Protein AF-A0A2K3L7B0-F1 (afdb_monomer)

pLDDT: mean 93.4, std 9.64, range [41.69, 98.56]

Solvent-accessible surface area (backbone atoms only — not comparable to full-atom values): 8987 Å² total; per-residue (Å²): 52,34,32,59,48,88,44,101,81,28,28,40,54,44,80,27,78,52,66,47,31,68,55,35,13,46,47,74,82,8,9,18,22,17,18,33,86,67,22,57,95,54,46,28,47,62,43,24,32,38,34,27,47,71,49,77,94,28,29,20,96,77,25,20,66,29,34,28,31,22,66,32,80,56,95,72,28,49,31,41,16,11,40,48,24,47,39,40,22,19,62,43,72,69,33,17,54,51,55,57,73,60,50,60,45,57,55,51,71,47,80,39,62,32,82,52,87,97,57,67,71,41,79,41,77,38,90,85,42,38,88,91,87,40,84,47,70,43,80,40,60,67,63,41,73,74,68,76,87,78,87,87,88,80,88,80,65,84,78,74,77,68,83,127

Foldseek 3Di:
DEFEDEDPVLAAALPAPLNNGPCLRQPPNRWAWAFAPCCVNVLNAQWKKFKEFDPVVFADPRAFIYGYSHHDDDDPHGIHTRLVNQLSRGNDNVSSVVSVVVRDTHMDMDTWWDDDPPDDWDWAWRPPADPPPGTDTRIPDDTTRHTDPDDDDDDDDPVVPPDD

Organism: Trifolium pratense (NCBI:txid57577)

Mean predicted aligned error: 4.75 Å

Structure (mmCIF, N/CA/C/O backbone):
data_AF-A0A2K3L7B0-F1
#
_entry.id   AF-A0A2K3L7B0-F1
#
loop_
_atom_site.group_PDB
_atom_site.id
_atom_site.type_symbol
_atom_site.label_atom_id
_atom_site.label_alt_id
_atom_site.label_comp_id
_atom_site.label_asym_id
_atom_site.label_entity_id
_atom_site.label_seq_id
_atom_site.pdbx_PDB_ins_code
_atom_site.Cartn_x
_atom_site.Cartn_y
_atom_site.Cartn_z
_atom_site.occupancy
_atom_site.B_iso_or_equiv
_atom_site.auth_seq_id
_atom_site.auth_comp_id
_atom_site.auth_asym_id
_atom_site.auth_atom_id
_atom_site.pdbx_PDB_model_num
ATOM 1 N N . ARG A 1 1 ? -10.892 -9.140 6.541 1.00 95.38 1 ARG A N 1
ATOM 2 C CA . ARG A 1 1 ? -10.424 -8.621 7.860 1.00 95.38 1 ARG A CA 1
ATOM 3 C C . ARG A 1 1 ? -9.033 -8.011 7.715 1.00 95.38 1 ARG A C 1
ATOM 5 O O . ARG A 1 1 ? -8.406 -8.247 6.687 1.00 95.38 1 ARG A O 1
ATOM 12 N N . ALA A 1 2 ? -8.554 -7.244 8.693 1.00 96.94 2 ALA A N 1
ATOM 13 C CA . ALA A 1 2 ? -7.175 -6.756 8.729 1.00 96.94 2 ALA A CA 1
ATOM 14 C C . ALA A 1 2 ? -6.447 -7.219 9.989 1.00 96.94 2 ALA A C 1
ATOM 16 O O . ALA A 1 2 ? -7.051 -7.324 11.054 1.00 96.94 2 ALA A O 1
ATOM 17 N N . THR A 1 3 ? -5.146 -7.444 9.858 1.00 97.69 3 THR A N 1
ATOM 18 C CA . THR A 1 3 ? -4.207 -7.617 10.971 1.00 97.69 3 THR A CA 1
ATOM 19 C C . THR A 1 3 ? -2.922 -6.849 10.675 1.00 97.69 3 THR A C 1
ATOM 21 O O . THR A 1 3 ? -2.848 -6.142 9.665 1.00 97.69 3 THR A O 1
ATOM 24 N N . TYR A 1 4 ? -1.916 -6.982 11.532 1.00 97.00 4 TYR A N 1
ATOM 25 C CA . TYR A 1 4 ? -0.634 -6.314 11.374 1.00 97.00 4 TYR A CA 1
ATOM 26 C C . TYR A 1 4 ? 0.553 -7.250 11.587 1.00 97.00 4 TYR A C 1
ATOM 28 O O . TYR A 1 4 ? 0.435 -8.311 12.198 1.00 97.00 4 TYR A O 1
ATOM 36 N N . TYR A 1 5 ? 1.715 -6.820 11.104 1.00 95.19 5 TYR A N 1
ATOM 37 C CA . TYR A 1 5 ? 3.007 -7.418 11.424 1.00 95.19 5 TYR A CA 1
ATOM 38 C C . TYR A 1 5 ? 3.952 -6.365 11.998 1.00 95.19 5 TYR A C 1
ATOM 40 O O . TYR A 1 5 ? 3.863 -5.179 11.677 1.00 95.19 5 TYR A O 1
ATOM 48 N N . GLY A 1 6 ? 4.866 -6.811 12.858 1.00 91.62 6 GLY A N 1
ATOM 49 C CA . GLY A 1 6 ? 5.870 -5.949 13.468 1.00 91.62 6 GLY A CA 1
ATOM 50 C C . GLY A 1 6 ? 7.134 -5.825 12.620 1.00 91.62 6 GLY A C 1
ATOM 51 O O . GLY A 1 6 ? 7.630 -6.811 12.076 1.00 91.62 6 GLY A O 1
ATOM 52 N N . SER A 1 7 ? 7.700 -4.621 12.584 1.00 92.19 7 SER A N 1
ATOM 53 C CA . SER A 1 7 ? 9.084 -4.351 12.187 1.00 92.19 7 SER A CA 1
ATOM 54 C C . SER A 1 7 ? 9.735 -3.431 13.238 1.00 92.19 7 SER A C 1
ATOM 56 O O . SER A 1 7 ? 9.008 -2.723 13.942 1.00 92.19 7 SER A O 1
ATOM 58 N N . PRO A 1 8 ? 11.077 -3.400 13.363 1.00 90.62 8 PRO A N 1
ATOM 59 C CA . PRO A 1 8 ? 11.758 -2.558 14.356 1.00 90.62 8 PRO A CA 1
ATOM 60 C C . PRO A 1 8 ? 11.443 -1.054 14.269 1.00 90.62 8 PRO A C 1
ATOM 62 O O . PRO A 1 8 ? 11.544 -0.355 15.270 1.00 90.62 8 PRO A O 1
ATOM 65 N N . ASP A 1 9 ? 11.065 -0.556 13.090 1.00 93.62 9 ASP A N 1
ATOM 66 C CA . ASP A 1 9 ? 10.732 0.850 12.820 1.00 93.62 9 ASP A CA 1
ATOM 67 C C . ASP A 1 9 ? 9.258 1.069 12.437 1.00 93.62 9 ASP A C 1
ATOM 69 O O . ASP A 1 9 ? 8.887 2.144 11.969 1.00 93.62 9 ASP A O 1
ATOM 73 N N . CYS A 1 10 ? 8.412 0.051 12.623 1.00 96.31 10 CYS A N 1
ATOM 74 C CA . CYS A 1 10 ? 6.982 0.040 12.295 1.00 96.31 10 CYS A CA 1
ATOM 75 C C . CYS A 1 10 ? 6.620 0.207 10.802 1.00 96.31 10 CYS A C 1
ATOM 77 O O . CYS A 1 10 ? 5.427 0.252 10.478 1.00 96.31 10 CYS A O 1
ATOM 79 N N . TYR A 1 11 ? 7.603 0.300 9.904 1.00 97.69 11 TYR A N 1
ATOM 80 C CA . TYR A 1 11 ? 7.417 0.360 8.453 1.00 97.69 11 TYR A CA 1
ATOM 81 C C . TYR A 1 11 ? 7.205 -1.020 7.820 1.00 97.69 11 TYR A C 1
ATOM 83 O O . TYR A 1 11 ? 6.994 -2.028 8.494 1.00 97.69 11 TYR A O 1
ATOM 91 N N . GLY A 1 12 ? 7.212 -1.060 6.488 1.00 96.12 12 GLY A N 1
ATOM 92 C CA . GLY A 1 12 ? 7.104 -2.295 5.739 1.00 96.12 12 GLY A CA 1
ATOM 93 C C . GLY A 1 12 ? 8.340 -3.204 5.819 1.00 96.12 12 GLY A C 1
ATOM 94 O O . GLY A 1 12 ? 9.267 -3.023 6.612 1.00 96.12 12 GLY A O 1
ATOM 95 N N . THR A 1 13 ? 8.366 -4.200 4.940 1.00 94.31 13 THR A N 1
ATOM 96 C CA . THR A 1 13 ? 9.522 -5.082 4.723 1.00 94.31 13 THR A CA 1
ATOM 97 C C . THR A 1 13 ? 10.077 -4.848 3.320 1.00 94.31 13 THR A C 1
ATOM 99 O O . THR A 1 13 ? 9.288 -4.675 2.390 1.00 94.31 13 THR A O 1
ATOM 102 N N . PRO A 1 14 ? 11.409 -4.873 3.127 1.00 94.75 14 PRO A N 1
ATOM 103 C CA . PRO A 1 14 ? 11.988 -4.764 1.794 1.00 94.75 14 PRO A CA 1
ATOM 104 C C . PRO A 1 14 ? 11.818 -6.040 0.954 1.00 94.75 14 PRO A C 1
ATOM 106 O O . PRO A 1 14 ? 12.100 -6.037 -0.239 1.00 94.75 14 PRO A O 1
ATOM 109 N N . ARG A 1 15 ? 11.366 -7.144 1.560 1.00 93.88 15 ARG A N 1
ATOM 110 C CA . ARG A 1 15 ? 11.281 -8.473 0.931 1.00 93.88 15 ARG A CA 1
ATOM 111 C C . ARG A 1 15 ? 9.859 -8.878 0.538 1.00 93.88 15 ARG A C 1
ATOM 113 O O . ARG A 1 15 ? 9.562 -10.066 0.494 1.00 93.88 15 ARG A O 1
ATOM 120 N N . GLY A 1 16 ? 8.982 -7.906 0.302 1.00 95.81 16 GLY A N 1
ATOM 121 C CA . GLY A 1 16 ? 7.622 -8.195 -0.144 1.00 95.81 16 GLY A CA 1
ATOM 122 C C . GLY A 1 16 ? 7.589 -8.803 -1.550 1.00 95.81 16 GLY A C 1
ATOM 123 O O . GLY A 1 16 ? 8.447 -8.514 -2.387 1.00 95.81 16 GLY A O 1
ATOM 124 N N . ALA A 1 17 ? 6.564 -9.603 -1.835 1.00 96.88 17 ALA A N 1
ATOM 125 C CA . ALA A 1 17 ? 6.345 -10.305 -3.099 1.00 96.88 17 ALA A CA 1
ATOM 126 C C . ALA A 1 17 ? 6.264 -9.381 -4.329 1.00 96.88 17 ALA A C 1
ATOM 128 O O . ALA A 1 17 ? 6.395 -9.854 -5.454 1.00 96.88 17 ALA A O 1
ATOM 129 N N . CYS A 1 18 ? 6.067 -8.072 -4.138 1.00 96.50 18 CYS A N 1
ATOM 130 C CA . CYS A 1 18 ? 6.090 -7.085 -5.219 1.00 96.50 18 CYS A CA 1
ATOM 131 C C . CYS A 1 18 ? 7.503 -6.694 -5.687 1.00 96.50 18 CYS A C 1
ATOM 133 O O . CYS A 1 18 ? 7.628 -5.964 -6.665 1.00 96.50 18 CYS A O 1
ATOM 135 N N . GLY A 1 19 ? 8.568 -7.134 -5.004 1.00 95.19 19 GLY A N 1
ATOM 136 C CA . GLY A 1 19 ? 9.950 -6.889 -5.442 1.00 95.19 19 GLY A CA 1
ATOM 137 C C . GLY A 1 19 ? 10.396 -5.425 -5.355 1.00 95.19 19 GLY A C 1
ATOM 138 O O . GLY A 1 19 ? 11.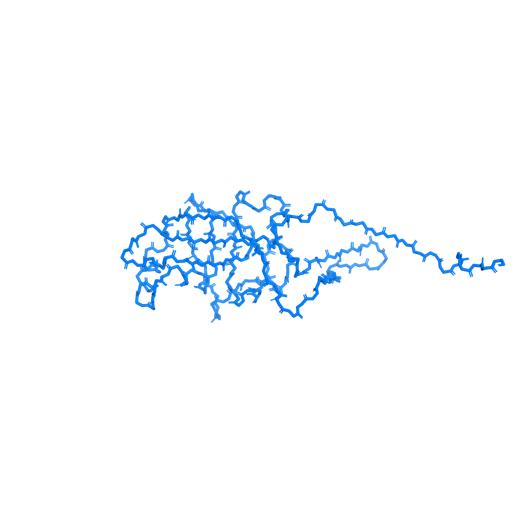342 -5.019 -6.021 1.00 95.19 19 GLY A O 1
ATOM 139 N N . PHE A 1 20 ? 9.719 -4.612 -4.541 1.00 95.62 20 PHE A N 1
ATOM 140 C CA . PHE A 1 20 ? 9.988 -3.177 -4.410 1.00 95.62 20 PHE A CA 1
ATOM 141 C C . PHE A 1 20 ? 11.228 -2.834 -3.567 1.00 95.62 20 PHE A C 1
ATOM 143 O O . PHE A 1 20 ? 11.605 -1.664 -3.503 1.00 95.62 20 PHE A O 1
ATOM 150 N N . GLY A 1 21 ? 11.860 -3.801 -2.897 1.00 94.44 21 GLY A N 1
ATOM 151 C CA . GLY A 1 21 ? 13.030 -3.536 -2.055 1.00 94.44 21 GLY A CA 1
ATOM 152 C C . GLY A 1 21 ? 12.743 -2.497 -0.964 1.00 94.44 21 GLY A C 1
ATOM 153 O O . GLY A 1 21 ? 11.625 -2.388 -0.456 1.00 94.44 21 GLY A O 1
ATOM 154 N N . GLU A 1 22 ? 13.740 -1.671 -0.637 1.00 94.69 22 GLU A N 1
ATOM 155 C CA . GLU A 1 22 ? 13.609 -0.605 0.374 1.00 94.69 22 GLU A CA 1
ATOM 156 C C . GLU A 1 22 ? 12.531 0.443 0.049 1.00 94.69 22 GLU A C 1
ATOM 158 O O . GLU A 1 22 ? 11.940 1.038 0.955 1.00 94.69 22 GLU A O 1
ATOM 163 N N . TYR A 1 23 ? 12.197 0.635 -1.231 1.00 95.62 23 TYR A N 1
ATOM 164 C CA . TYR A 1 23 ? 11.060 1.477 -1.598 1.00 95.62 23 TYR A CA 1
ATOM 165 C C . TYR A 1 23 ? 9.744 0.894 -1.064 1.00 95.62 23 TYR A C 1
ATOM 167 O O . TYR A 1 23 ? 8.940 1.618 -0.480 1.00 95.62 23 TYR A O 1
ATOM 175 N N . GLY A 1 24 ? 9.549 -0.424 -1.165 1.00 96.38 24 GLY A N 1
ATOM 176 C CA . GLY A 1 24 ? 8.351 -1.104 -0.661 1.00 96.38 24 GLY A CA 1
ATOM 177 C C . GLY A 1 24 ? 8.187 -1.011 0.857 1.00 96.38 24 GLY A C 1
ATOM 178 O O . GLY A 1 24 ? 7.067 -1.025 1.361 1.00 96.38 24 GLY A O 1
ATOM 179 N N . ARG A 1 25 ? 9.289 -0.850 1.597 1.00 96.62 25 ARG A N 1
ATOM 180 C CA . ARG A 1 25 ? 9.256 -0.616 3.045 1.00 96.62 25 ARG A CA 1
ATOM 181 C C . ARG A 1 25 ? 8.684 0.757 3.396 1.00 96.62 25 ARG A C 1
ATOM 183 O O . ARG A 1 25 ? 7.959 0.874 4.382 1.00 96.62 25 ARG A O 1
ATOM 190 N N . THR A 1 26 ? 9.042 1.784 2.629 1.00 96.81 26 THR A N 1
ATOM 191 C CA . THR A 1 26 ? 8.888 3.196 3.024 1.00 96.81 26 THR A CA 1
ATOM 192 C C . THR A 1 26 ? 7.841 3.961 2.220 1.00 96.81 26 THR A C 1
ATOM 194 O O . THR A 1 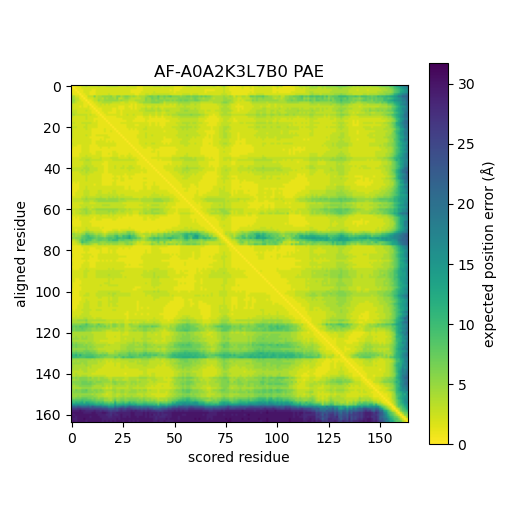26 ? 7.411 5.033 2.655 1.00 96.81 26 THR A O 1
ATOM 197 N N . VAL A 1 27 ? 7.381 3.419 1.088 1.00 97.00 27 VAL A N 1
ATOM 198 C CA . VAL A 1 27 ? 6.334 4.030 0.263 1.00 97.00 27 VAL A CA 1
ATOM 199 C C . VAL A 1 27 ? 5.105 4.377 1.105 1.00 97.00 27 VAL A C 1
ATOM 201 O O . VAL A 1 27 ? 4.713 3.632 2.005 1.00 97.00 27 VAL A O 1
ATOM 204 N N . ASN A 1 28 ? 4.507 5.538 0.820 1.00 96.88 28 ASN A N 1
ATOM 205 C CA . ASN A 1 28 ? 3.363 6.061 1.568 1.00 96.88 28 ASN A CA 1
ATOM 206 C C . ASN A 1 28 ? 3.648 6.159 3.079 1.00 96.88 28 ASN A C 1
ATOM 208 O O . ASN A 1 28 ? 2.827 5.773 3.913 1.00 96.88 28 ASN A O 1
ATOM 212 N N . ASP A 1 29 ? 4.850 6.641 3.423 1.00 96.06 29 ASP A N 1
ATOM 213 C CA . ASP A 1 29 ? 5.291 6.811 4.811 1.00 96.06 29 ASP A CA 1
ATOM 214 C C . ASP A 1 29 ? 5.148 5.492 5.598 1.00 96.06 29 ASP A C 1
ATOM 216 O O . ASP A 1 29 ? 4.562 5.430 6.678 1.00 96.06 29 ASP A O 1
ATOM 220 N N . GLY A 1 30 ? 5.566 4.391 4.962 1.00 97.19 30 GLY A N 1
ATOM 221 C CA . GLY A 1 30 ? 5.499 3.025 5.481 1.00 97.19 30 GLY A CA 1
ATOM 222 C C . GLY A 1 30 ? 4.093 2.507 5.786 1.00 97.19 30 GLY A C 1
ATOM 223 O O . GLY A 1 30 ? 3.962 1.487 6.460 1.00 97.19 30 GLY A O 1
ATOM 224 N N . SER A 1 31 ? 3.038 3.184 5.324 1.00 97.94 31 SER A N 1
ATOM 225 C CA . SER A 1 31 ? 1.652 2.713 5.421 1.00 97.94 31 SER A CA 1
ATOM 226 C C . SER A 1 31 ? 1.375 1.787 4.239 1.00 97.94 31 SER A C 1
ATOM 228 O O . SER A 1 31 ? 0.916 2.210 3.174 1.00 97.94 31 SER A O 1
ATOM 230 N N . VAL A 1 32 ? 1.723 0.518 4.432 1.00 98.50 32 VAL A N 1
ATOM 231 C CA . VAL A 1 32 ? 1.735 -0.520 3.396 1.00 98.50 32 VAL A CA 1
ATOM 232 C C . VAL A 1 32 ? 1.047 -1.785 3.888 1.00 98.50 32 VAL A C 1
ATOM 234 O O . VAL A 1 32 ? 0.824 -1.952 5.091 1.00 98.50 32 VAL A O 1
ATOM 237 N N . ALA A 1 33 ? 0.690 -2.671 2.964 1.00 98.25 33 ALA A N 1
ATOM 238 C CA . ALA A 1 33 ? 0.076 -3.944 3.299 1.00 98.25 33 ALA A CA 1
ATOM 239 C C . ALA A 1 33 ? 0.469 -5.062 2.330 1.00 98.25 33 ALA A C 1
ATOM 241 O O . ALA A 1 33 ? 0.610 -4.851 1.121 1.00 98.25 33 ALA A O 1
ATOM 242 N N . GLY A 1 34 ? 0.558 -6.268 2.884 1.00 97.94 34 GLY A N 1
ATOM 243 C CA . GLY A 1 34 ? 0.356 -7.495 2.135 1.00 97.94 34 GLY A CA 1
ATOM 244 C C . GLY A 1 34 ? -1.133 -7.769 1.962 1.00 97.94 34 GLY A C 1
ATOM 245 O O . GLY A 1 34 ? -1.922 -7.524 2.879 1.00 97.94 34 GLY A O 1
ATOM 246 N N . VAL A 1 35 ? -1.529 -8.265 0.795 1.00 97.50 35 VAL A N 1
ATOM 247 C CA . VAL A 1 35 ? -2.929 -8.608 0.507 1.00 97.50 35 VAL A CA 1
ATOM 248 C C . VAL A 1 35 ? -3.043 -10.008 -0.083 1.00 97.50 35 VAL A C 1
ATOM 250 O O . VAL A 1 35 ? -2.117 -10.490 -0.729 1.00 97.50 35 VAL A O 1
ATOM 253 N N . SER A 1 36 ? -4.192 -10.652 0.121 1.00 94.75 36 SER A N 1
ATOM 254 C CA . SER A 1 36 ? -4.468 -11.983 -0.435 1.00 94.75 36 SER A CA 1
ATOM 255 C C . SER A 1 36 ? -5.016 -11.852 -1.867 1.00 94.75 36 SER A C 1
ATOM 257 O O . SER A 1 36 ? -4.279 -11.561 -2.807 1.00 94.75 36 SER A O 1
ATOM 259 N N . LYS A 1 37 ? -6.335 -11.962 -2.060 1.00 94.31 37 LYS A N 1
ATOM 260 C CA . LYS A 1 37 ? -6.995 -11.941 -3.383 1.00 94.31 37 LYS A CA 1
ATOM 261 C C . LYS A 1 37 ? -6.709 -10.690 -4.222 1.00 94.31 37 LYS A C 1
ATOM 263 O O . LYS A 1 37 ? -6.763 -10.748 -5.447 1.00 94.31 37 LYS A O 1
ATOM 268 N N . LEU A 1 38 ? -6.416 -9.559 -3.577 1.00 96.06 38 LEU A N 1
ATOM 269 C CA . LEU A 1 38 ? -6.131 -8.292 -4.256 1.00 96.06 38 LEU A CA 1
ATOM 270 C C . LEU A 1 38 ? -4.718 -8.229 -4.853 1.00 96.06 38 LEU A C 1
ATOM 272 O O . LEU A 1 38 ? -4.466 -7.341 -5.661 1.00 96.06 38 LEU A O 1
ATOM 276 N N . TRP A 1 39 ? -3.826 -9.164 -4.504 1.00 96.25 39 TRP A N 1
ATOM 277 C CA . TRP A 1 39 ? -2.468 -9.220 -5.050 1.00 96.25 39 TRP A CA 1
ATOM 278 C C . TRP A 1 39 ? -2.475 -9.600 -6.534 1.00 96.25 39 TRP A C 1
ATOM 280 O O . TRP A 1 39 ? -1.643 -9.113 -7.296 1.00 96.25 39 TRP A O 1
ATOM 290 N N . LYS A 1 40 ? -3.453 -10.421 -6.954 1.00 95.69 40 LYS A N 1
ATOM 291 C CA . LYS A 1 40 ? -3.711 -10.795 -8.357 1.00 95.69 40 LYS A CA 1
ATOM 292 C C . LYS A 1 40 ? -2.452 -11.251 -9.108 1.00 95.69 40 LYS A C 1
ATOM 294 O O . LYS A 1 40 ? -2.149 -10.752 -10.188 1.00 95.69 40 LYS A O 1
ATOM 299 N N . ASN A 1 41 ? -1.697 -12.183 -8.528 1.00 94.38 41 ASN A N 1
ATOM 300 C CA . ASN A 1 41 ? -0.448 -12.672 -9.124 1.00 94.38 41 ASN A CA 1
ATOM 301 C C . ASN A 1 41 ? 0.553 -11.551 -9.460 1.00 94.38 41 ASN A C 1
ATOM 303 O O . ASN A 1 41 ? 1.252 -11.615 -10.466 1.00 94.38 41 ASN A O 1
ATOM 307 N N . GLY A 1 42 ? 0.589 -10.506 -8.632 1.00 95.44 42 GLY A N 1
ATOM 308 C CA . GLY A 1 42 ? 1.482 -9.361 -8.778 1.00 95.44 42 GLY A CA 1
ATOM 309 C C . GLY A 1 42 ? 0.869 -8.168 -9.507 1.00 95.44 42 GLY A C 1
ATOM 310 O O . GLY A 1 42 ? 1.348 -7.054 -9.319 1.00 95.44 42 GLY A O 1
ATOM 311 N N . SER A 1 43 ? -0.225 -8.331 -10.263 1.00 95.81 43 SER A N 1
ATOM 312 C CA . SER A 1 43 ? -0.832 -7.201 -10.989 1.00 95.81 43 SER A CA 1
ATOM 313 C C . SER A 1 43 ? -1.439 -6.143 -10.057 1.00 95.81 43 SER A C 1
ATOM 315 O O . SER A 1 43 ? -1.680 -5.018 -10.480 1.00 95.81 43 SER A O 1
ATOM 317 N N . GLY A 1 44 ? -1.715 -6.502 -8.797 1.00 96.94 44 GLY A N 1
ATOM 318 C CA . GLY A 1 44 ? -2.180 -5.578 -7.763 1.00 96.94 44 GLY A CA 1
ATOM 319 C C . GLY A 1 44 ? -1.061 -4.850 -7.014 1.00 96.94 44 GLY A C 1
ATOM 320 O O . GLY A 1 44 ? -1.357 -4.027 -6.147 1.00 96.94 44 GLY A O 1
ATOM 321 N N . CYS A 1 45 ? 0.210 -5.144 -7.302 1.00 97.38 45 CYS A N 1
ATOM 322 C CA . CYS A 1 45 ? 1.340 -4.458 -6.684 1.00 97.38 45 CYS A CA 1
ATOM 323 C C . CYS A 1 45 ? 1.314 -2.958 -6.991 1.00 97.38 45 CYS A C 1
ATOM 325 O O . CYS A 1 45 ? 1.082 -2.539 -8.121 1.00 97.38 45 CYS A O 1
ATOM 327 N N . GLY A 1 46 ? 1.542 -2.141 -5.964 1.00 97.50 46 GLY A N 1
ATOM 328 C CA . GLY A 1 46 ? 1.472 -0.685 -6.056 1.00 97.50 46 GLY A CA 1
ATOM 329 C C . GLY A 1 46 ? 0.057 -0.106 -5.985 1.00 97.50 46 GLY A C 1
ATOM 330 O O . GLY A 1 46 ? -0.073 1.108 -5.903 1.00 97.50 46 GLY A O 1
ATOM 331 N N . ALA A 1 47 ? -1.006 -0.920 -5.962 1.00 98.12 47 ALA A N 1
ATOM 332 C CA . ALA A 1 47 ? -2.368 -0.407 -5.820 1.00 98.12 47 ALA A CA 1
ATOM 333 C C . ALA A 1 47 ? -2.607 0.215 -4.432 1.00 98.12 47 ALA A C 1
ATOM 335 O O . ALA A 1 47 ? -2.124 -0.296 -3.419 1.00 98.12 47 ALA A O 1
ATOM 336 N N . CYS A 1 48 ? -3.414 1.278 -4.379 1.00 98.50 48 CYS A N 1
ATOM 337 C CA . CYS A 1 48 ? -3.789 1.943 -3.133 1.00 98.50 48 CYS A CA 1
ATOM 338 C C . CYS A 1 48 ? -5.219 1.611 -2.706 1.00 98.50 48 CYS A C 1
ATOM 340 O O . CYS A 1 48 ? -6.158 1.627 -3.509 1.00 98.50 48 CYS A O 1
ATOM 342 N N . TYR A 1 49 ? -5.393 1.366 -1.409 1.00 98.44 49 TYR A N 1
ATOM 343 C CA . TYR A 1 49 ? -6.694 1.119 -0.794 1.00 98.44 49 TYR A CA 1
ATOM 344 C C . TYR A 1 49 ? -6.884 2.009 0.427 1.00 98.44 49 TYR A C 1
ATOM 346 O O . TYR A 1 49 ? -5.983 2.130 1.253 1.00 98.44 49 TYR A O 1
ATOM 354 N N . GLN A 1 50 ? -8.073 2.594 0.554 1.00 98.38 50 GLN A N 1
ATOM 355 C CA . GLN A 1 50 ? -8.539 3.175 1.809 1.00 98.38 50 GLN A CA 1
ATOM 356 C C . GLN A 1 50 ? -9.210 2.064 2.613 1.00 98.38 50 GLN A C 1
ATOM 358 O O . GLN A 1 50 ? -10.140 1.428 2.115 1.00 98.38 50 GLN A O 1
ATOM 363 N N . VAL A 1 51 ? -8.725 1.823 3.827 1.00 98.44 51 VAL A N 1
ATOM 364 C CA . VAL A 1 51 ? -9.139 0.742 4.725 1.00 98.44 51 VAL A CA 1
ATOM 365 C C . VAL A 1 51 ? -9.654 1.349 6.023 1.00 98.44 51 VAL A C 1
ATOM 367 O O . VAL A 1 51 ? -8.970 2.157 6.643 1.00 98.44 51 VAL A O 1
ATOM 370 N N . ARG A 1 52 ? -10.844 0.943 6.464 1.00 98.31 52 ARG A N 1
ATOM 371 C CA . ARG A 1 52 ? -11.477 1.429 7.694 1.00 98.31 52 ARG A CA 1
ATOM 372 C C . ARG A 1 52 ? -11.925 0.258 8.554 1.00 98.31 52 ARG A C 1
ATOM 374 O O . ARG A 1 52 ? -12.507 -0.693 8.036 1.00 98.31 52 ARG A O 1
ATOM 381 N N . CYS A 1 53 ? -11.664 0.309 9.858 1.00 97.94 53 CYS A N 1
ATOM 382 C CA . CYS A 1 53 ? -12.168 -0.710 10.775 1.00 97.94 53 CYS A CA 1
ATOM 383 C C . CYS A 1 53 ? -13.653 -0.499 11.114 1.00 97.94 53 CYS A C 1
ATOM 385 O O . CYS A 1 53 ? -14.212 0.576 10.904 1.00 97.94 53 CYS A O 1
ATOM 387 N N . LYS A 1 54 ? -14.304 -1.540 11.643 1.00 97.75 54 LYS A N 1
ATOM 388 C CA . LYS A 1 54 ? -15.752 -1.559 11.928 1.00 97.75 54 LYS A CA 1
ATOM 389 C C . LYS A 1 54 ? -16.114 -1.489 13.411 1.00 97.75 54 LYS A C 1
ATOM 391 O O . LYS A 1 54 ? -17.215 -1.868 13.790 1.00 97.75 54 LYS A O 1
ATOM 396 N N . ILE A 1 55 ? -15.195 -1.025 14.251 1.00 97.44 55 ILE A N 1
ATOM 397 C CA . ILE A 1 55 ? -15.377 -0.882 15.698 1.00 97.44 55 ILE A CA 1
ATOM 398 C C . ILE A 1 55 ? -15.574 0.609 16.006 1.00 97.44 55 ILE A C 1
ATOM 400 O O . ILE A 1 55 ? -14.578 1.319 16.185 1.00 97.44 55 ILE A O 1
ATOM 404 N N . PRO A 1 56 ? -16.823 1.124 16.023 1.00 95.62 56 PRO A N 1
ATOM 405 C CA . PRO A 1 56 ? -17.081 2.553 15.930 1.00 95.62 56 PRO A CA 1
ATOM 406 C C . PRO A 1 56 ? -16.310 3.351 16.959 1.00 95.62 56 PRO A C 1
ATOM 408 O O . PRO A 1 56 ? -15.739 4.353 16.573 1.00 95.62 56 PRO A O 1
ATOM 411 N N . GLN A 1 57 ? -16.209 2.873 18.206 1.00 97.44 57 GLN A N 1
ATOM 412 C CA . GLN A 1 57 ? -15.537 3.543 19.322 1.00 97.44 57 GLN A CA 1
ATOM 413 C C . GLN A 1 57 ? -14.027 3.773 19.143 1.00 97.44 57 GLN A C 1
ATOM 415 O O . GLN A 1 57 ? -13.477 4.635 19.824 1.00 97.44 57 GLN A O 1
ATOM 420 N N . TYR A 1 58 ? -13.364 3.045 18.241 1.00 98.31 58 TYR A N 1
ATOM 421 C CA . TYR A 1 58 ? -11.920 3.170 18.014 1.00 98.31 58 TYR A CA 1
ATOM 422 C C . TYR A 1 58 ? -11.577 3.642 16.608 1.00 98.31 58 TYR A C 1
ATOM 424 O O . TYR A 1 58 ? -10.553 4.289 16.422 1.00 98.31 58 TYR A 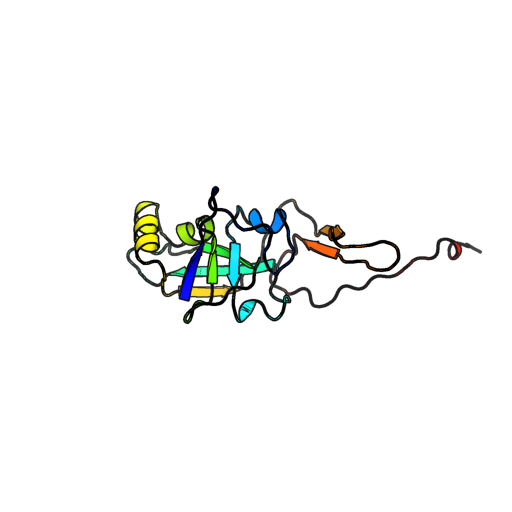O 1
ATOM 432 N N . CYS A 1 59 ? -12.418 3.349 15.621 1.00 98.00 59 CYS A N 1
ATOM 433 C CA . CYS A 1 59 ? -12.069 3.594 14.231 1.00 98.00 59 CYS A CA 1
ATOM 434 C C . CYS A 1 59 ? -12.017 5.079 13.891 1.00 98.00 59 CYS A C 1
ATOM 436 O O . CYS A 1 59 ? -12.889 5.850 14.296 1.00 98.00 59 CYS A O 1
ATOM 438 N N . ASP A 1 60 ? -10.989 5.450 13.134 1.00 98.06 60 ASP A N 1
ATOM 439 C CA . ASP A 1 60 ? -10.940 6.706 12.403 1.00 98.06 60 ASP A CA 1
ATOM 440 C C . ASP A 1 60 ? -11.984 6.677 11.276 1.00 98.06 60 ASP A C 1
ATOM 442 O O . ASP A 1 60 ? -12.167 5.656 10.604 1.00 98.06 60 ASP A O 1
ATOM 446 N N . GLU A 1 61 ? -12.689 7.788 11.069 1.00 95.56 61 GLU A N 1
ATOM 447 C CA . GLU A 1 61 ? -13.745 7.867 10.056 1.00 95.56 61 GLU A CA 1
ATOM 448 C C . GLU A 1 61 ? -13.203 7.771 8.626 1.00 95.56 61 GLU A C 1
ATOM 450 O O . GLU A 1 61 ? -13.878 7.208 7.760 1.00 95.56 61 GLU A O 1
ATOM 455 N N . ASN A 1 62 ? -11.988 8.273 8.394 1.00 94.44 62 ASN A N 1
ATOM 456 C CA . ASN A 1 62 ? -11.283 8.204 7.118 1.00 94.44 62 ASN A CA 1
ATOM 457 C C . ASN A 1 62 ? -10.482 6.904 6.986 1.00 94.44 62 ASN A C 1
ATOM 459 O O . ASN A 1 62 ? -10.233 6.446 5.868 1.00 94.44 62 ASN A O 1
ATOM 463 N N . GLY A 1 63 ? -10.090 6.299 8.106 1.00 95.19 63 GLY A N 1
ATOM 464 C CA . GLY A 1 63 ? -9.257 5.104 8.123 1.00 95.19 63 GLY A CA 1
ATOM 465 C C . GLY A 1 63 ? -7.859 5.349 7.543 1.00 95.19 63 GLY A C 1
ATOM 466 O O . GLY A 1 63 ? -7.367 6.474 7.475 1.00 95.19 63 GLY A O 1
ATOM 467 N N . ALA A 1 64 ? -7.208 4.277 7.099 1.00 98.00 64 ALA A N 1
ATOM 468 C CA . ALA A 1 64 ? -5.846 4.301 6.586 1.00 98.00 64 ALA A CA 1
ATOM 469 C C . ALA A 1 64 ? -5.811 4.111 5.065 1.00 98.00 64 ALA A C 1
ATOM 471 O O . ALA A 1 64 ? -6.377 3.153 4.540 1.00 98.00 64 ALA A O 1
ATOM 472 N N . THR A 1 65 ? -5.072 4.964 4.356 1.00 98.38 65 THR A N 1
ATOM 473 C CA . THR A 1 65 ? -4.653 4.668 2.979 1.00 98.38 65 THR A CA 1
ATOM 474 C C . THR A 1 65 ? -3.378 3.835 3.019 1.00 98.38 65 THR A C 1
ATOM 476 O O . THR A 1 65 ? -2.392 4.259 3.624 1.00 98.38 65 THR A O 1
ATOM 479 N N . VAL A 1 66 ? -3.385 2.672 2.366 1.00 98.38 66 VAL A N 1
ATOM 480 C CA . VAL A 1 66 ? -2.229 1.770 2.263 1.00 98.38 66 VAL A CA 1
ATOM 481 C C . VAL A 1 66 ? -1.876 1.443 0.820 1.00 98.38 66 VAL A C 1
ATOM 483 O O . VAL A 1 66 ? -2.758 1.377 -0.036 1.00 98.38 66 VAL A O 1
ATOM 486 N N . VAL A 1 67 ? -0.587 1.202 0.577 1.00 98.56 67 VAL A N 1
ATOM 487 C CA . VAL A 1 67 ? -0.059 0.699 -0.701 1.00 98.56 67 VAL A CA 1
ATOM 488 C C . VAL A 1 67 ? 0.158 -0.808 -0.603 1.00 98.56 67 VAL A C 1
ATOM 490 O O . VAL A 1 67 ? 0.702 -1.295 0.388 1.00 98.56 67 VAL A O 1
ATOM 493 N N . VAL A 1 68 ? -0.247 -1.546 -1.633 1.00 98.44 68 VAL A N 1
ATOM 494 C CA . VAL A 1 68 ? 0.028 -2.981 -1.749 1.00 98.44 68 VAL A CA 1
ATOM 495 C C . VAL A 1 68 ? 1.491 -3.195 -2.124 1.00 98.44 68 VAL A C 1
ATOM 497 O O . VAL A 1 68 ? 1.919 -2.823 -3.217 1.00 98.44 68 VAL A O 1
ATOM 500 N N . THR A 1 69 ? 2.254 -3.812 -1.227 1.00 98.38 69 THR A N 1
ATOM 501 C CA . THR A 1 69 ? 3.696 -4.063 -1.417 1.00 98.38 69 THR A CA 1
ATOM 502 C C . THR A 1 69 ? 4.078 -5.528 -1.242 1.00 98.38 69 THR A C 1
ATOM 504 O O . THR A 1 69 ? 5.237 -5.888 -1.445 1.00 98.38 69 THR A O 1
ATOM 507 N N . ASP A 1 70 ? 3.127 -6.375 -0.854 1.00 97.81 70 ASP A N 1
ATOM 508 C CA . ASP A 1 70 ? 3.372 -7.782 -0.565 1.00 97.81 70 ASP A CA 1
ATOM 509 C C . ASP A 1 70 ? 2.134 -8.649 -0.853 1.00 97.81 70 ASP A C 1
ATOM 511 O O . ASP A 1 70 ? 1.013 -8.153 -1.018 1.00 97.81 70 ASP A O 1
ATOM 515 N N . TYR A 1 71 ? 2.348 -9.957 -0.884 1.00 97.12 71 TYR A N 1
ATOM 516 C CA . TYR A 1 71 ? 1.314 -10.970 -0.785 1.00 97.12 71 TYR A CA 1
ATOM 517 C C . TYR A 1 71 ? 1.233 -11.456 0.662 1.00 97.12 71 TYR A C 1
ATOM 519 O O . TYR A 1 71 ? 2.249 -11.714 1.300 1.00 97.12 71 TYR A O 1
ATOM 527 N N . GLY A 1 72 ? 0.022 -11.616 1.183 1.00 93.31 72 GLY A N 1
ATOM 528 C CA . GLY A 1 72 ? -0.170 -12.130 2.532 1.00 93.31 72 GLY A CA 1
ATOM 529 C C . GLY A 1 72 ? -1.516 -12.813 2.688 1.00 93.31 72 GLY A C 1
ATOM 530 O O . GLY A 1 72 ? -2.535 -12.293 2.239 1.00 93.31 72 GLY A O 1
ATOM 531 N N . GLU A 1 73 ? -1.523 -13.966 3.350 1.00 88.44 73 GLU A N 1
ATOM 532 C CA . GLU A 1 73 ? -2.728 -14.748 3.610 1.00 88.44 73 GLU A CA 1
ATOM 533 C C . GLU A 1 73 ? -2.801 -15.146 5.089 1.00 88.44 73 GLU A C 1
ATOM 535 O O . GLU A 1 73 ? -1.797 -15.462 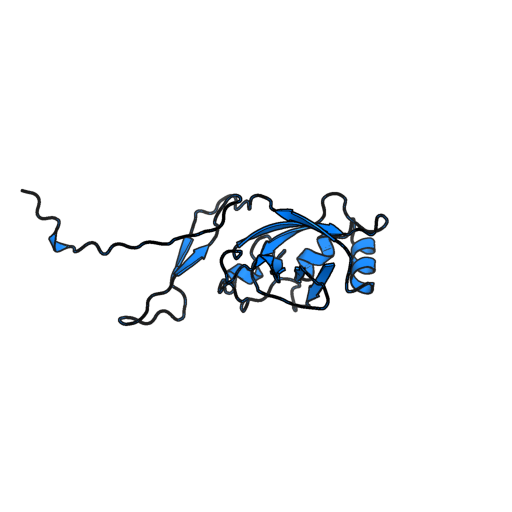5.723 1.00 88.44 73 GLU A O 1
ATOM 540 N N . GLY A 1 74 ? -4.008 -15.107 5.647 1.00 82.81 74 GLY A N 1
ATOM 541 C CA . GLY A 1 74 ? -4.322 -15.534 7.010 1.00 82.81 74 GLY A CA 1
ATOM 542 C C . GLY A 1 74 ? -5.807 -15.887 7.120 1.00 82.81 74 GLY A C 1
ATOM 543 O O . GLY A 1 74 ? -6.533 -15.764 6.133 1.00 82.8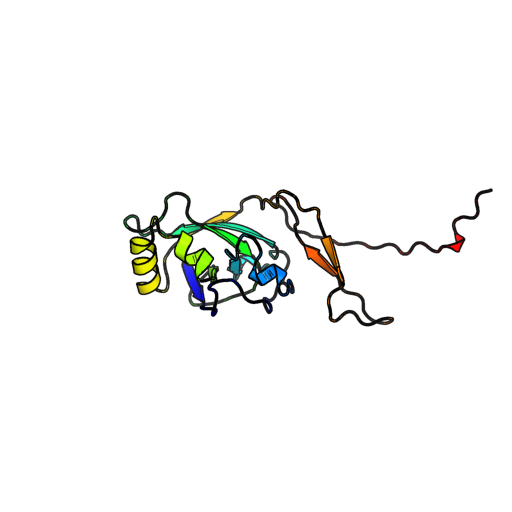1 74 GLY A O 1
ATOM 544 N N . ASP A 1 75 ? -6.291 -16.300 8.299 1.00 82.19 75 ASP A N 1
ATOM 545 C CA . ASP A 1 75 ? -7.707 -16.679 8.481 1.00 82.19 75 ASP A CA 1
ATOM 546 C C . ASP A 1 75 ? -8.660 -15.509 8.178 1.00 82.19 75 ASP A C 1
ATOM 548 O O . ASP A 1 75 ? -8.925 -14.644 9.021 1.00 82.19 75 ASP A O 1
ATOM 552 N N . ARG A 1 76 ? -9.192 -15.506 6.946 1.00 83.31 76 ARG A N 1
ATOM 553 C CA . ARG A 1 76 ? -10.121 -14.496 6.411 1.00 83.31 76 ARG A CA 1
ATOM 554 C C . ARG A 1 76 ? -9.571 -13.067 6.521 1.00 83.31 76 ARG A C 1
ATOM 556 O O . ARG A 1 76 ? -10.325 -12.095 6.659 1.00 83.31 76 ARG A O 1
ATOM 563 N N . THR A 1 77 ? -8.249 -12.935 6.446 1.00 87.81 77 THR A N 1
ATOM 564 C CA . THR A 1 77 ? -7.546 -11.653 6.468 1.00 87.81 77 THR A CA 1
ATOM 565 C C . THR A 1 77 ? -7.239 -11.217 5.045 1.00 87.81 77 THR A C 1
ATOM 567 O O . THR A 1 77 ? -6.514 -11.885 4.317 1.00 87.81 77 THR A O 1
ATOM 570 N N . ASP A 1 78 ? -7.805 -10.078 4.661 1.00 89.50 78 ASP A N 1
ATOM 571 C CA . ASP A 1 78 ? -7.625 -9.485 3.339 1.00 89.50 78 ASP A CA 1
ATOM 572 C C . ASP A 1 78 ? -6.387 -8.579 3.307 1.00 89.50 78 ASP A C 1
ATOM 574 O O . ASP A 1 78 ? -5.761 -8.451 2.258 1.00 89.50 78 ASP A O 1
ATOM 578 N N . PHE A 1 79 ? -6.042 -7.972 4.454 1.00 97.62 79 PHE A N 1
ATOM 579 C CA . PHE A 1 79 ? -4.927 -7.037 4.616 1.00 97.62 79 PHE A CA 1
ATOM 580 C C . PHE A 1 79 ? -4.058 -7.415 5.821 1.00 97.62 79 PHE A C 1
ATOM 582 O O . PHE A 1 79 ? -4.532 -7.462 6.956 1.00 97.62 79 PHE A O 1
ATOM 589 N N . ILE A 1 80 ? -2.769 -7.625 5.578 1.00 97.69 80 ILE A N 1
ATOM 590 C CA . ILE A 1 80 ? -1.726 -7.754 6.597 1.00 97.69 80 ILE A CA 1
ATOM 591 C C . ILE A 1 80 ? -0.903 -6.464 6.538 1.00 97.69 80 ILE A C 1
ATOM 593 O O . ILE A 1 80 ? -0.047 -6.293 5.673 1.00 97.69 80 ILE A O 1
ATOM 597 N N . MET A 1 81 ? -1.243 -5.503 7.392 1.00 98.06 81 MET A N 1
ATOM 598 C CA . MET A 1 81 ? -0.734 -4.131 7.336 1.00 98.06 81 MET A CA 1
ATOM 599 C C . MET A 1 81 ? 0.580 -3.992 8.113 1.00 98.06 81 MET A C 1
ATOM 601 O O . MET A 1 81 ? 0.802 -4.685 9.105 1.00 98.06 81 MET A O 1
ATOM 605 N N . SER A 1 82 ? 1.437 -3.049 7.726 1.00 98.38 82 SER A N 1
ATOM 606 C CA . SER A 1 82 ? 2.518 -2.614 8.617 1.00 98.38 82 SER A CA 1
ATOM 607 C C . SER A 1 82 ? 1.931 -2.055 9.919 1.00 98.38 82 SER A C 1
ATOM 609 O O . SER A 1 82 ? 0.822 -1.508 9.917 1.00 98.38 82 SER A O 1
ATOM 611 N N . SER A 1 83 ? 2.671 -2.119 11.033 1.00 98.12 83 SER A N 1
ATOM 612 C CA . SER A 1 83 ? 2.238 -1.491 12.293 1.00 98.12 83 SER A CA 1
ATOM 613 C C . SER A 1 83 ? 1.843 -0.021 12.104 1.00 98.12 83 SER A C 1
ATOM 615 O O . SER A 1 83 ? 0.854 0.432 12.677 1.00 98.12 83 SER A O 1
ATOM 617 N N . ARG A 1 84 ? 2.563 0.730 11.258 1.00 97.94 84 ARG A N 1
ATOM 618 C CA . ARG A 1 84 ? 2.232 2.129 10.954 1.00 97.94 84 ARG A CA 1
ATOM 619 C C . ARG A 1 84 ? 0.945 2.297 10.146 1.00 97.94 84 ARG A C 1
ATOM 621 O O . ARG A 1 84 ? 0.205 3.245 10.387 1.00 97.94 84 ARG A O 1
ATOM 628 N N . GLY A 1 85 ? 0.662 1.401 9.203 1.00 98.12 85 GLY A N 1
ATOM 629 C CA . GLY A 1 85 ? -0.614 1.397 8.488 1.00 98.12 85 GLY A CA 1
ATOM 630 C C . GLY A 1 85 ? -1.778 1.016 9.406 1.00 98.12 85 GLY A C 1
ATOM 631 O O . GLY A 1 85 ? -2.824 1.658 9.376 1.00 98.12 85 GLY A O 1
ATOM 632 N N . TYR A 1 86 ? -1.583 0.005 10.255 1.00 98.38 86 TYR A N 1
ATOM 633 C CA . TYR A 1 86 ? -2.609 -0.490 11.170 1.00 98.38 86 TYR A CA 1
ATOM 634 C C . TYR A 1 86 ? -2.961 0.527 12.261 1.00 98.38 86 TYR A C 1
ATOM 636 O O . TYR A 1 86 ? -4.135 0.702 12.582 1.00 98.38 86 TYR A O 1
ATOM 644 N N . SER A 1 87 ? -1.977 1.260 12.795 1.00 98.19 87 SER A N 1
ATOM 645 C CA . SER A 1 87 ? -2.236 2.290 13.807 1.00 98.19 87 SER A CA 1
ATOM 646 C C . SER A 1 87 ? -3.148 3.404 13.285 1.00 98.19 87 SER A C 1
ATOM 648 O O . SER A 1 87 ? -3.995 3.882 14.038 1.00 98.19 87 SER A O 1
ATOM 650 N N . LYS A 1 88 ? -3.054 3.750 11.993 1.00 98.31 88 LYS A N 1
ATOM 651 C CA . LYS A 1 88 ? -3.907 4.748 11.319 1.00 98.31 88 LYS A CA 1
ATOM 652 C C . LYS A 1 88 ? -5.370 4.314 11.155 1.00 98.31 88 LYS A C 1
ATOM 654 O O . LYS A 1 88 ? -6.193 5.123 10.745 1.00 98.31 88 LYS A O 1
ATOM 659 N N . LEU A 1 89 ? -5.723 3.066 11.476 1.00 98.56 89 LEU A N 1
ATOM 660 C CA . LEU A 1 89 ? -7.130 2.667 11.591 1.00 98.56 89 LEU A CA 1
ATOM 661 C C . LEU A 1 89 ? -7.799 3.280 12.827 1.00 98.56 89 LEU A C 1
ATOM 663 O O . LEU A 1 89 ? -9.020 3.415 12.843 1.00 98.56 89 LEU A O 1
ATOM 667 N N . GLY A 1 90 ? -7.022 3.609 13.862 1.00 98.44 90 GLY A N 1
ATOM 668 C CA . GLY A 1 90 ? -7.512 4.213 15.095 1.00 98.44 90 GLY A CA 1
ATOM 669 C C . GLY A 1 90 ? -7.640 5.729 14.979 1.00 98.44 90 GLY A C 1
ATOM 670 O O . GLY A 1 90 ? -6.748 6.390 14.458 1.00 98.44 90 GLY A O 1
ATOM 671 N N . ARG A 1 91 ? -8.720 6.289 15.529 1.00 98.31 91 ARG A N 1
ATOM 672 C CA . ARG A 1 91 ? -9.003 7.739 15.548 1.00 98.31 91 ARG A CA 1
ATOM 673 C C . ARG A 1 91 ? -7.979 8.577 16.329 1.00 98.31 91 ARG A C 1
ATOM 675 O O . ARG A 1 91 ? -7.964 9.799 16.230 1.00 98.31 91 ARG A O 1
ATOM 682 N N . ASN A 1 92 ? -7.210 7.938 17.208 1.00 98.19 92 ASN A N 1
ATOM 683 C CA . ASN A 1 92 ? -6.167 8.528 18.045 1.00 98.19 92 ASN A CA 1
ATOM 684 C C . ASN A 1 92 ? -5.276 7.412 18.618 1.00 98.19 92 ASN A C 1
ATOM 686 O O . ASN A 1 92 ? -5.593 6.233 18.473 1.00 98.19 92 ASN A O 1
ATOM 690 N N . ALA A 1 93 ? -4.184 7.782 19.293 1.00 98.00 93 ALA A N 1
ATOM 691 C CA . ALA A 1 93 ? -3.198 6.829 19.804 1.00 98.00 93 ALA A CA 1
ATOM 692 C C . ALA A 1 93 ? -3.783 5.789 20.780 1.00 98.00 93 ALA A C 1
ATOM 694 O O . ALA A 1 93 ? -3.439 4.611 20.679 1.00 98.00 93 ALA A O 1
ATOM 695 N N . ASP A 1 94 ? -4.692 6.194 21.672 1.00 98.44 94 ASP A N 1
ATOM 696 C CA . ASP A 1 94 ? -5.331 5.282 22.630 1.00 98.44 94 ASP A CA 1
ATOM 697 C C . ASP A 1 94 ? -6.226 4.267 21.910 1.00 98.44 94 ASP A C 1
ATOM 699 O O . ASP A 1 94 ? -6.156 3.065 22.160 1.00 98.44 94 ASP A O 1
ATOM 703 N N . ALA A 1 95 ? -7.017 4.731 20.941 1.00 98.38 95 ALA A N 1
ATOM 704 C CA . ALA A 1 95 ? -7.832 3.867 20.102 1.00 98.38 95 ALA A CA 1
ATOM 705 C C . ALA A 1 95 ? -6.977 2.908 19.263 1.00 98.38 95 ALA A C 1
ATOM 707 O O . ALA A 1 95 ? -7.311 1.730 19.155 1.00 98.38 95 ALA A O 1
ATOM 708 N N . SER A 1 96 ? -5.856 3.374 18.704 1.00 98.25 96 SER A N 1
ATOM 709 C CA . SER A 1 96 ? -4.898 2.513 18.005 1.00 98.25 96 SER A CA 1
ATOM 710 C C . SER A 1 96 ? -4.346 1.433 18.939 1.00 98.25 96 SER A C 1
ATOM 712 O O . SER A 1 96 ? -4.280 0.271 18.544 1.00 98.25 96 SER A O 1
ATOM 714 N N . ALA A 1 97 ? -3.992 1.785 20.181 1.00 98.44 97 ALA A N 1
ATOM 715 C CA . ALA A 1 97 ? -3.520 0.830 21.181 1.00 98.44 97 ALA A CA 1
ATOM 716 C C . ALA A 1 97 ? -4.582 -0.231 21.510 1.00 98.44 97 ALA A C 1
ATOM 718 O O . ALA A 1 97 ? -4.245 -1.411 21.613 1.00 98.44 97 ALA A O 1
ATOM 719 N N . GLU A 1 98 ? -5.859 0.149 21.601 1.00 98.50 98 GLU A N 1
ATOM 720 C CA . GLU A 1 98 ? -6.953 -0.818 21.728 1.00 98.50 98 GLU A CA 1
ATOM 721 C C . GLU A 1 98 ? -7.053 -1.725 20.495 1.00 98.50 98 GLU A C 1
ATOM 723 O O . GLU A 1 98 ? -7.072 -2.945 20.642 1.00 98.50 98 GLU A O 1
ATOM 728 N N . LEU A 1 99 ? -7.020 -1.180 19.273 1.00 98.31 99 LEU A N 1
ATOM 729 C CA . LEU A 1 99 ? -7.056 -1.979 18.037 1.00 98.31 99 LEU A CA 1
ATOM 730 C C . LEU A 1 99 ? -5.891 -2.976 17.933 1.00 98.31 99 LEU A C 1
ATOM 732 O O . LEU A 1 99 ? -6.079 -4.079 17.411 1.00 98.31 99 LEU A O 1
ATOM 736 N N . PHE A 1 100 ? -4.701 -2.625 18.430 1.00 98.12 100 PHE A N 1
ATOM 737 C CA . PHE A 1 100 ? -3.564 -3.548 18.506 1.00 98.12 100 PHE A CA 1
ATOM 738 C C . PHE A 1 100 ? -3.842 -4.724 19.450 1.00 98.12 100 PHE A C 1
ATOM 740 O O . PHE A 1 100 ? -3.493 -5.854 19.115 1.00 98.12 100 PHE A O 1
ATOM 747 N N . LYS A 1 101 ? -4.533 -4.503 20.578 1.00 97.81 101 LYS A N 1
ATOM 748 C CA . LYS A 1 101 ? -4.936 -5.582 21.501 1.00 97.81 101 LYS A CA 1
ATOM 749 C C . LYS A 1 101 ? -5.935 -6.553 20.868 1.00 97.81 101 LYS A C 1
ATOM 751 O O . LYS A 1 101 ? -5.890 -7.740 21.177 1.00 97.81 101 LYS A O 1
ATOM 756 N N . TYR A 1 102 ? -6.807 -6.080 19.971 1.00 96.69 102 TYR A N 1
ATOM 757 C CA . TYR A 1 102 ? -7.699 -6.964 19.204 1.00 96.69 102 TYR A CA 1
ATOM 758 C C . TYR A 1 102 ? -6.933 -7.871 18.232 1.00 96.69 102 TYR A C 1
ATOM 760 O O . TYR A 1 102 ? -7.392 -8.975 17.940 1.00 96.69 102 TYR A O 1
ATOM 768 N N . GLY A 1 103 ? -5.786 -7.419 17.714 1.00 95.81 103 GLY A N 1
ATOM 769 C CA . GLY A 1 103 ? -4.940 -8.160 16.774 1.00 95.81 103 GLY A CA 1
ATOM 770 C C . GLY A 1 103 ? -5.508 -8.250 15.355 1.00 95.81 103 GLY A C 1
ATOM 771 O O . GLY A 1 103 ? -4.859 -7.851 14.388 1.00 95.81 103 GLY A O 1
ATOM 772 N N . VAL A 1 104 ? -6.728 -8.775 15.227 1.00 96.62 104 VAL A N 1
ATOM 773 C CA . VAL A 1 104 ? -7.465 -8.909 13.968 1.00 96.62 104 VAL A CA 1
ATOM 774 C C . VAL A 1 104 ? -8.794 -8.175 14.083 1.00 96.62 104 VAL A C 1
ATOM 776 O O . VAL A 1 104 ? -9.606 -8.482 14.956 1.00 96.62 104 VAL A O 1
ATOM 779 N N . VAL A 1 105 ? -9.053 -7.250 13.163 1.00 96.81 105 VAL A N 1
ATOM 780 C CA . VAL A 1 105 ? -10.279 -6.444 13.149 1.00 96.81 105 VAL A CA 1
ATOM 781 C C . VAL A 1 105 ? -11.040 -6.596 11.842 1.00 96.81 105 VAL A C 1
ATOM 783 O O . VAL A 1 105 ? -10.469 -6.777 10.760 1.00 96.81 105 VAL A O 1
ATOM 786 N N . ASP A 1 106 ? -12.362 -6.515 11.937 1.00 97.44 106 ASP A N 1
ATOM 787 C CA . ASP A 1 106 ? -13.204 -6.430 10.754 1.00 97.44 106 ASP A CA 1
ATOM 788 C C . ASP A 1 106 ? -13.065 -5.044 10.129 1.00 97.44 106 ASP A C 1
ATOM 790 O O . ASP A 1 106 ? -13.030 -4.020 10.817 1.00 97.44 106 ASP A O 1
ATOM 794 N N . ILE A 1 107 ? -12.976 -5.034 8.803 1.00 97.31 107 ILE A N 1
ATOM 795 C CA . ILE A 1 107 ? -12.738 -3.835 8.011 1.00 97.31 107 ILE A CA 1
ATOM 796 C C . ILE A 1 107 ? -13.727 -3.744 6.858 1.00 97.31 107 ILE A C 1
ATOM 798 O O . ILE A 1 107 ? -14.379 -4.714 6.463 1.00 97.31 107 ILE A O 1
ATOM 802 N N . GLU A 1 108 ? -13.789 -2.560 6.292 1.00 97.44 108 GLU A N 1
ATOM 803 C CA . GLU A 1 108 ? -14.224 -2.293 4.933 1.00 97.44 108 GLU A CA 1
ATOM 804 C C . GLU A 1 108 ? -13.105 -1.563 4.200 1.00 97.44 108 GLU A C 1
ATOM 806 O O . GLU A 1 108 ? -12.261 -0.909 4.815 1.00 97.44 108 GLU A O 1
ATOM 811 N N . TYR A 1 109 ? -13.066 -1.707 2.883 1.00 97.62 109 TYR A N 1
ATOM 812 C CA . TYR A 1 109 ? -12.034 -1.087 2.074 1.00 97.62 109 TYR A CA 1
ATOM 813 C C . TYR A 1 109 ? -12.556 -0.746 0.687 1.00 97.62 109 TYR A C 1
ATOM 815 O O . TYR A 1 109 ? -13.495 -1.364 0.184 1.00 97.62 109 TYR A O 1
ATOM 823 N N . LYS A 1 110 ? -11.914 0.229 0.052 1.00 97.50 110 LYS A N 1
ATOM 824 C CA . LYS A 1 110 ? -12.150 0.582 -1.348 1.00 97.50 110 LYS A CA 1
ATOM 825 C C . LYS A 1 110 ? -10.842 0.962 -2.023 1.00 97.50 110 LYS A C 1
ATOM 827 O O . LYS A 1 110 ? -9.936 1.492 -1.380 1.00 97.50 110 LYS A O 1
ATOM 832 N N . ARG A 1 111 ? -10.754 0.698 -3.324 1.00 97.56 111 ARG A N 1
ATOM 833 C CA . ARG A 1 111 ? -9.625 1.140 -4.144 1.00 97.56 111 ARG A CA 1
ATOM 834 C C . ARG A 1 111 ? -9.665 2.663 -4.287 1.00 97.56 111 ARG A C 1
ATOM 836 O O . ARG A 1 1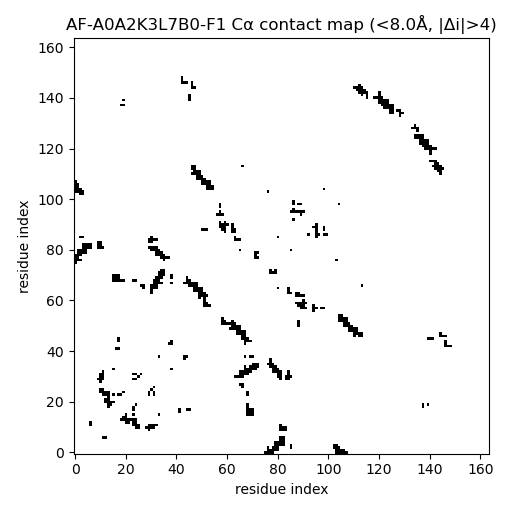11 ? -10.735 3.232 -4.501 1.00 97.56 111 ARG A O 1
ATOM 843 N N . VAL A 1 112 ? -8.513 3.313 -4.166 1.00 97.94 112 VAL A N 1
ATOM 844 C CA . VAL A 1 112 ? -8.351 4.769 -4.311 1.00 97.94 112 VAL A CA 1
ATOM 845 C C . VAL A 1 112 ? -7.157 5.070 -5.221 1.00 97.94 112 VAL A C 1
ATOM 847 O O . VAL A 1 112 ? -6.299 4.202 -5.391 1.00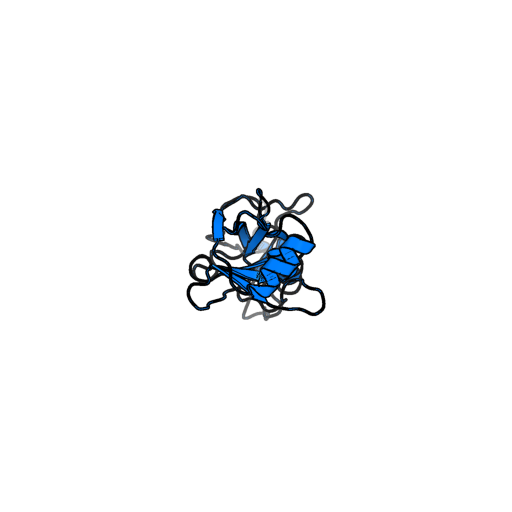 97.94 112 VAL A O 1
ATOM 850 N N . PRO A 1 113 ? -7.077 6.262 -5.837 1.00 97.62 113 PRO A N 1
ATOM 851 C CA . PRO A 1 113 ? -5.874 6.662 -6.551 1.00 97.62 113 PRO A CA 1
ATOM 852 C C . PRO A 1 113 ? -4.677 6.717 -5.598 1.00 97.62 113 PRO A C 1
ATOM 854 O O . PRO A 1 113 ? -4.774 7.296 -4.515 1.00 97.62 113 PRO A O 1
ATOM 857 N N . CYS A 1 114 ? -3.544 6.154 -6.007 1.00 97.25 114 CYS A N 1
ATOM 858 C CA . CYS A 1 114 ? -2.266 6.491 -5.397 1.00 97.25 114 CYS A CA 1
ATOM 859 C C . CYS A 1 114 ? -1.902 7.933 -5.746 1.00 97.25 114 CYS A C 1
ATOM 861 O O . CYS A 1 114 ? -2.295 8.406 -6.810 1.00 97.25 114 CYS A O 1
ATOM 863 N N . MET A 1 115 ? -1.180 8.621 -4.856 1.00 95.00 115 MET A N 1
ATOM 864 C CA . MET A 1 115 ? -0.709 9.994 -5.058 1.00 95.00 115 MET A CA 1
ATOM 865 C C . MET A 1 115 ? 0.756 10.109 -4.636 1.00 95.00 115 MET A C 1
ATOM 867 O O . MET A 1 115 ? 1.072 10.045 -3.450 1.00 95.00 115 MET A O 1
ATOM 871 N N . TYR A 1 116 ? 1.647 10.308 -5.606 1.00 94.12 116 TYR A N 1
ATOM 872 C CA . TYR A 1 116 ? 3.090 10.448 -5.381 1.00 94.12 116 TYR A CA 1
ATOM 873 C C . TYR A 1 116 ? 3.582 11.837 -5.813 1.00 94.12 116 TYR A C 1
ATOM 875 O O . TY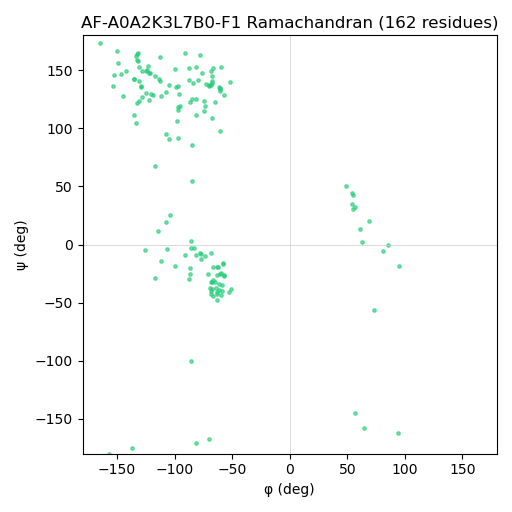R A 1 116 ? 4.299 11.987 -6.799 1.00 94.12 116 TYR A O 1
ATOM 883 N N . SER A 1 117 ? 3.160 12.880 -5.092 1.00 90.19 117 SER A N 1
ATOM 884 C CA . SER A 1 117 ? 3.524 14.270 -5.403 1.00 90.19 117 SER A CA 1
ATOM 885 C C . SER A 1 117 ? 5.042 14.472 -5.419 1.00 90.19 117 SER A C 1
ATOM 887 O O . SER A 1 117 ? 5.726 14.123 -4.460 1.00 90.19 117 SER A O 1
ATOM 889 N N . GLY A 1 118 ? 5.560 15.065 -6.497 1.00 91.38 118 GLY A N 1
ATOM 890 C CA . GLY A 1 118 ? 6.993 15.335 -6.666 1.00 91.38 118 GLY A CA 1
ATOM 891 C C . GLY A 1 118 ? 7.811 14.175 -7.242 1.00 91.38 118 GLY A C 1
ATOM 892 O O . GLY A 1 118 ? 9.006 14.348 -7.459 1.00 91.38 118 GLY A O 1
ATOM 893 N N . TYR A 1 119 ? 7.187 13.029 -7.535 1.00 91.56 119 TYR A N 1
ATOM 894 C CA . TYR A 1 119 ? 7.842 11.888 -8.172 1.00 91.56 119 TYR A CA 1
ATOM 895 C C . TYR A 1 119 ? 7.299 11.655 -9.584 1.00 91.56 119 TYR A C 1
ATOM 897 O O . TYR A 1 119 ? 6.097 11.752 -9.830 1.00 91.56 119 TYR A O 1
ATOM 905 N N . ASN A 1 120 ? 8.199 11.310 -10.504 1.00 93.69 120 ASN A N 1
ATOM 906 C CA . ASN A 1 120 ? 7.846 10.743 -11.805 1.00 93.69 120 ASN A CA 1
ATOM 907 C C . ASN A 1 120 ? 7.819 9.211 -11.709 1.00 93.69 120 ASN A C 1
ATOM 909 O O . ASN A 1 120 ? 8.385 8.639 -10.776 1.00 93.69 120 ASN A O 1
ATOM 913 N N . ILE A 1 121 ? 7.213 8.549 -12.698 1.00 94.56 121 ILE A N 1
ATOM 914 C CA . ILE A 1 121 ? 7.322 7.091 -12.840 1.00 94.56 121 ILE A CA 1
ATOM 915 C C . ILE A 1 121 ? 8.799 6.730 -13.028 1.00 94.56 121 ILE A C 1
ATOM 917 O O . ILE A 1 121 ? 9.490 7.332 -13.852 1.00 94.56 121 ILE A O 1
ATOM 921 N N . VAL A 1 122 ? 9.274 5.740 -12.273 1.00 95.19 122 VAL A N 1
ATOM 922 C CA . VAL A 1 122 ? 10.663 5.264 -12.331 1.00 95.19 122 VAL A CA 1
ATOM 923 C C . VAL A 1 122 ? 10.675 3.805 -12.759 1.00 95.19 122 VAL A C 1
ATOM 925 O O . VAL A 1 122 ? 10.011 2.981 -12.141 1.00 95.19 122 VAL A O 1
ATOM 928 N N . ALA A 1 123 ? 11.465 3.477 -13.779 1.00 94.56 123 ALA A N 1
ATOM 929 C CA . ALA A 1 123 ? 11.821 2.101 -14.105 1.00 94.56 123 ALA A CA 1
ATOM 930 C C . ALA A 1 123 ? 13.199 1.798 -13.505 1.00 94.56 123 ALA A C 1
ATOM 932 O O . ALA A 1 123 ? 14.220 2.292 -13.982 1.00 94.56 123 ALA A O 1
ATOM 933 N N . GLN A 1 124 ? 13.227 1.018 -12.428 1.00 94.06 124 GLN A N 1
ATOM 934 C CA . GLN A 1 124 ? 14.454 0.625 -11.747 1.00 94.06 124 GLN A CA 1
ATOM 935 C C . GLN A 1 124 ? 14.900 -0.752 -12.235 1.00 94.06 124 GLN A C 1
ATOM 937 O O . GLN A 1 124 ? 14.116 -1.696 -12.211 1.00 94.06 124 GLN A O 1
ATOM 942 N N . VAL A 1 125 ? 16.165 -0.894 -12.639 1.00 94.06 125 VAL A N 1
ATOM 943 C CA . VAL A 1 125 ? 16.739 -2.212 -12.952 1.00 94.06 125 VAL A CA 1
ATOM 944 C C . VAL A 1 125 ? 16.785 -3.046 -11.674 1.00 94.06 125 VAL A C 1
ATOM 946 O O . VAL A 1 125 ? 17.378 -2.632 -10.679 1.00 94.06 125 VAL A O 1
ATOM 949 N N . HIS A 1 126 ? 16.148 -4.214 -11.701 1.00 92.00 126 HIS A N 1
ATOM 950 C CA . HIS A 1 126 ? 16.101 -5.121 -10.560 1.00 92.00 126 HIS A CA 1
ATOM 951 C C . HIS A 1 126 ? 17.502 -5.682 -10.279 1.00 92.00 126 HIS A C 1
ATOM 953 O O . HIS A 1 126 ? 18.220 -6.037 -11.216 1.00 92.00 126 HIS A O 1
ATOM 959 N N . GLU A 1 127 ? 17.875 -5.826 -9.004 1.00 89.50 127 GLU A N 1
ATOM 960 C CA . GLU A 1 127 ? 19.219 -6.263 -8.576 1.00 89.50 127 GLU A CA 1
ATOM 961 C C . GLU A 1 127 ? 19.620 -7.655 -9.092 1.00 89.50 127 GLU A C 1
ATOM 963 O O . GLU A 1 127 ? 20.798 -7.968 -9.236 1.00 89.50 127 GLU A O 1
ATOM 968 N N . HIS A 1 128 ? 18.632 -8.496 -9.404 1.00 90.69 128 HIS A N 1
ATOM 969 C CA . HIS A 1 128 ? 18.843 -9.819 -10.002 1.00 90.69 128 HIS A CA 1
ATOM 970 C C . HIS A 1 128 ? 18.967 -9.815 -11.530 1.00 90.69 128 HIS A C 1
ATOM 972 O O . HIS A 1 128 ? 19.096 -10.891 -12.112 1.00 90.69 128 HIS A O 1
ATOM 978 N N . SER A 1 129 ? 18.939 -8.654 -12.188 1.00 94.56 129 SER A N 1
ATOM 979 C CA . SER A 1 129 ? 19.282 -8.548 -13.610 1.00 94.56 129 SER A CA 1
ATOM 980 C C . SER A 1 129 ? 20.729 -8.990 -13.833 1.00 94.56 129 SER A C 1
ATOM 982 O O . SER A 1 129 ? 21.628 -8.617 -13.082 1.00 94.56 129 SER A O 1
ATOM 984 N N . LYS A 1 130 ? 20.970 -9.793 -14.869 1.00 95.81 130 LYS A N 1
ATOM 985 C CA . LYS A 1 130 ? 22.278 -10.372 -15.192 1.00 95.81 130 LYS A CA 1
ATOM 986 C C . LYS A 1 130 ? 22.552 -10.200 -16.675 1.00 95.81 130 LYS A C 1
ATOM 988 O O . LYS A 1 130 ? 21.999 -10.918 -17.498 1.00 95.81 130 LYS A O 1
ATOM 993 N N . LYS A 1 131 ? 23.429 -9.262 -17.024 1.00 91.62 131 LYS A N 1
ATOM 994 C CA . LYS A 1 131 ? 23.879 -9.094 -18.408 1.00 91.62 131 LYS A CA 1
ATOM 995 C C . L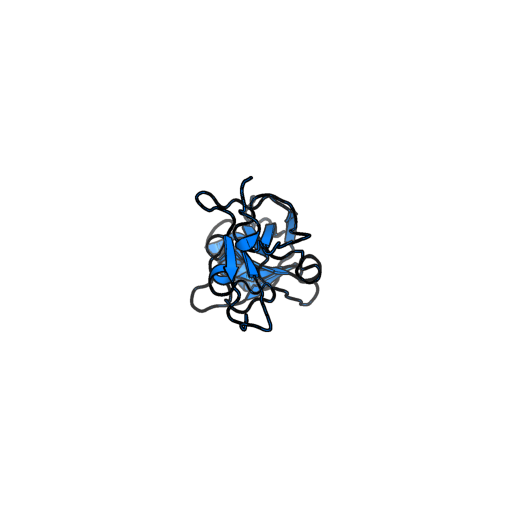YS A 1 131 ? 24.769 -10.288 -18.821 1.00 91.62 131 LYS A C 1
ATOM 997 O O . LYS A 1 131 ? 25.662 -10.624 -18.045 1.00 91.62 131 LYS A O 1
ATOM 1002 N N . PRO A 1 132 ? 24.603 -10.860 -20.030 1.00 91.62 132 PRO A N 1
ATOM 1003 C CA . PRO A 1 132 ? 23.654 -10.457 -21.076 1.00 91.62 132 PRO A CA 1
ATOM 1004 C C . PRO A 1 132 ? 22.285 -11.156 -21.016 1.00 91.62 132 PRO A C 1
ATOM 1006 O O . PRO A 1 132 ? 21.384 -10.746 -21.737 1.00 91.62 132 PRO A O 1
ATOM 1009 N N . ASP A 1 133 ? 22.121 -12.173 -20.173 1.00 93.88 133 ASP A N 1
ATOM 1010 C CA . ASP A 1 133 ? 21.069 -13.185 -20.337 1.00 93.88 133 ASP A CA 1
ATOM 1011 C C . ASP A 1 133 ? 19.711 -12.835 -19.711 1.00 93.88 133 ASP A C 1
ATOM 1013 O O . ASP A 1 133 ? 18.694 -13.428 -20.066 1.00 93.88 133 ASP A O 1
ATOM 1017 N N . TYR A 1 134 ? 19.671 -11.908 -18.753 1.00 93.94 134 TYR A N 1
ATOM 1018 C CA . TYR A 1 134 ? 18.459 -11.589 -18.006 1.00 93.94 134 TYR A CA 1
ATOM 1019 C C . TYR A 1 134 ? 18.368 -10.106 -17.659 1.00 93.94 134 TYR A C 1
ATOM 1021 O O . TYR A 1 134 ? 19.262 -9.525 -17.041 1.00 93.94 134 TYR A O 1
ATOM 1029 N N . PHE A 1 135 ? 17.236 -9.505 -18.002 1.00 93.44 135 PHE A N 1
ATOM 1030 C CA . PHE A 1 135 ? 16.914 -8.126 -17.682 1.00 93.44 135 PHE A CA 1
ATOM 1031 C C . PHE A 1 135 ? 15.540 -8.074 -17.025 1.00 93.44 135 PHE A C 1
ATOM 1033 O O . PHE A 1 135 ? 14.567 -8.589 -17.572 1.00 93.44 135 PHE A O 1
ATOM 1040 N N . ALA A 1 136 ? 15.466 -7.449 -15.856 1.00 93.62 136 ALA A N 1
ATOM 1041 C CA . ALA A 1 136 ? 14.223 -7.226 -15.141 1.00 93.62 136 ALA A CA 1
ATOM 1042 C C . ALA A 1 136 ? 14.171 -5.790 -14.625 1.00 93.62 136 ALA A C 1
ATOM 1044 O O . ALA A 1 136 ? 15.176 -5.234 -14.174 1.00 93.62 136 ALA A O 1
ATOM 1045 N N . VAL A 1 137 ? 12.981 -5.199 -14.663 1.00 94.31 137 VAL A N 1
ATOM 1046 C CA . VAL A 1 137 ? 12.723 -3.855 -14.148 1.00 94.31 137 VAL A CA 1
ATOM 1047 C C . VAL A 1 137 ? 11.544 -3.861 -13.198 1.00 94.31 137 VAL A C 1
ATOM 1049 O O . VAL A 1 137 ? 10.604 -4.637 -13.350 1.00 94.31 137 VAL A O 1
ATOM 1052 N N . VAL A 1 138 ? 11.599 -2.952 -12.237 1.00 94.69 138 VAL A N 1
ATOM 1053 C CA . VAL A 1 138 ? 10.514 -2.650 -11.314 1.00 94.69 138 VAL A CA 1
ATOM 1054 C C . VAL A 1 138 ? 10.017 -1.247 -11.628 1.00 94.69 138 VAL A C 1
ATOM 1056 O O . VAL A 1 138 ? 10.811 -0.308 -11.709 1.00 94.69 138 VAL A O 1
ATOM 1059 N N . VAL A 1 139 ? 8.709 -1.103 -11.823 1.00 95.12 139 VAL A N 1
ATOM 1060 C CA . VAL A 1 139 ? 8.078 0.192 -12.096 1.00 95.12 139 VAL A CA 1
ATOM 1061 C C . VAL A 1 139 ? 7.553 0.772 -10.786 1.00 95.12 139 VAL A C 1
ATOM 1063 O O . VAL A 1 139 ? 6.710 0.165 -10.128 1.00 95.12 139 VAL A O 1
ATOM 1066 N N . LEU A 1 140 ? 8.062 1.939 -10.400 1.00 95.62 140 LEU A N 1
ATOM 1067 C CA . LEU A 1 140 ? 7.756 2.617 -9.141 1.00 95.62 140 LEU A CA 1
ATOM 1068 C C . LEU A 1 140 ? 6.976 3.911 -9.387 1.00 95.62 140 LEU A C 1
ATOM 1070 O O . LEU A 1 140 ? 7.022 4.481 -10.479 1.00 95.62 140 LEU A O 1
ATOM 1074 N N . TYR A 1 141 ? 6.309 4.403 -8.338 1.00 95.56 141 TYR A N 1
ATOM 1075 C CA . TYR A 1 141 ? 5.581 5.681 -8.338 1.00 95.56 141 TYR A CA 1
ATOM 1076 C C . TYR A 1 141 ? 4.498 5.794 -9.424 1.00 95.56 141 TYR A C 1
ATOM 1078 O O . TYR A 1 141 ? 4.220 6.882 -9.933 1.00 95.56 141 TYR A O 1
ATOM 1086 N N . VAL A 1 142 ? 3.857 4.676 -9.777 1.00 95.31 142 VAL A N 1
ATOM 1087 C CA . VAL A 1 142 ? 2.727 4.673 -10.715 1.00 95.31 142 VAL A CA 1
ATOM 1088 C C . VAL A 1 142 ? 1.544 5.381 -10.064 1.00 95.31 142 VAL A C 1
ATOM 1090 O O . VAL A 1 142 ? 0.946 4.899 -9.106 1.00 95.31 142 VAL A O 1
ATOM 1093 N N . ASN A 1 143 ? 1.240 6.571 -10.568 1.00 93.75 143 ASN A N 1
ATOM 1094 C CA . ASN A 1 143 ? 0.207 7.434 -10.018 1.00 93.75 143 ASN A CA 1
ATOM 1095 C C . ASN A 1 143 ? -1.188 7.013 -10.519 1.00 93.75 143 ASN A C 1
ATOM 1097 O O . ASN A 1 143 ? -1.328 6.498 -11.629 1.00 93.75 143 ASN A O 1
ATOM 1101 N N . GLY A 1 144 ? -2.237 7.286 -9.740 1.00 94.75 144 GLY A N 1
ATOM 1102 C CA . GLY A 1 144 ? -3.616 7.001 -10.143 1.00 94.75 144 GLY A CA 1
ATOM 1103 C C . GLY A 1 144 ? -4.163 5.655 -9.659 1.00 94.75 144 GLY A C 1
ATOM 1104 O O . GLY A 1 144 ? -3.693 5.085 -8.678 1.00 94.75 144 GLY A O 1
ATOM 1105 N N . MET A 1 145 ? -5.246 5.191 -10.291 1.00 94.00 145 MET A N 1
ATOM 1106 C CA . MET A 1 145 ? -6.055 4.063 -9.800 1.00 94.00 145 MET A CA 1
ATOM 1107 C C . MET A 1 145 ? -5.860 2.772 -10.606 1.00 94.00 145 MET A C 1
ATOM 1109 O O . MET A 1 145 ? -6.447 1.765 -10.239 1.00 94.00 145 MET A O 1
ATOM 1113 N N . TYR A 1 146 ? -5.081 2.752 -11.684 1.00 92.00 146 TYR A N 1
ATOM 1114 C CA . TYR A 1 146 ? -5.046 1.608 -12.606 1.00 92.00 146 TYR A CA 1
ATOM 1115 C C . TYR A 1 146 ? -3.845 0.684 -12.377 1.00 92.00 146 TYR A C 1
ATOM 1117 O O . TYR A 1 146 ? -2.806 1.116 -11.890 1.00 92.00 146 TYR A O 1
ATOM 1125 N N . ASP A 1 147 ? -4.027 -0.598 -12.705 1.00 92.06 147 ASP A N 1
ATOM 1126 C CA . ASP A 1 147 ? -2.975 -1.621 -12.672 1.00 92.06 147 ASP A CA 1
ATOM 1127 C C . ASP A 1 147 ? -2.041 -1.452 -13.892 1.00 92.06 147 ASP A C 1
ATOM 1129 O O . ASP A 1 147 ? -2.488 -1.058 -14.975 1.00 92.06 147 ASP A O 1
ATOM 1133 N N . VAL A 1 148 ? -0.752 -1.773 -13.739 1.00 91.94 148 VAL A N 1
ATOM 1134 C CA . VAL A 1 148 ? 0.179 -1.890 -14.875 1.00 91.94 148 VAL A CA 1
ATOM 1135 C C . VAL A 1 148 ? -0.012 -3.261 -15.515 1.00 91.94 148 VAL A C 1
ATOM 1137 O O . VAL A 1 148 ? 0.330 -4.279 -14.921 1.00 91.94 148 VAL A O 1
ATOM 1140 N N . ASN A 1 149 ? -0.548 -3.287 -16.736 1.00 91.69 149 ASN A N 1
ATOM 1141 C CA . ASN A 1 149 ? -0.886 -4.540 -17.423 1.00 91.69 149 ASN A CA 1
ATOM 1142 C C . ASN A 1 149 ? 0.154 -4.983 -18.459 1.00 91.69 149 ASN A C 1
ATOM 1144 O O . ASN A 1 149 ? 0.157 -6.146 -18.854 1.00 91.69 149 ASN A O 1
ATOM 1148 N N . ALA A 1 150 ? 1.013 -4.071 -18.916 1.00 92.00 150 ALA A N 1
ATOM 1149 C CA . ALA A 1 150 ? 2.048 -4.358 -19.900 1.00 92.00 150 ALA A CA 1
ATOM 1150 C C . ALA A 1 150 ? 3.235 -3.403 -19.734 1.00 92.00 150 ALA A C 1
ATOM 1152 O O . ALA A 1 150 ? 3.060 -2.231 -19.396 1.00 92.00 150 ALA A O 1
ATOM 1153 N N . VAL A 1 151 ? 4.432 -3.920 -20.002 1.00 92.19 151 VAL A N 1
ATOM 1154 C CA . VAL A 1 151 ? 5.665 -3.149 -20.169 1.00 92.19 151 VAL A CA 1
ATOM 1155 C C . VAL A 1 151 ? 6.327 -3.665 -21.437 1.00 92.19 151 VAL A C 1
ATOM 1157 O O . VAL A 1 151 ? 6.618 -4.854 -21.546 1.00 92.19 151 VAL A O 1
ATOM 1160 N N . GLU A 1 152 ? 6.544 -2.773 -22.395 1.00 93.25 152 GLU A N 1
ATOM 1161 C CA . GLU A 1 152 ? 7.157 -3.086 -23.683 1.00 93.25 152 GLU A CA 1
ATOM 1162 C C . GLU A 1 152 ? 8.467 -2.315 -23.824 1.00 93.25 152 GLU A C 1
ATOM 1164 O O . GLU A 1 152 ? 8.600 -1.186 -23.348 1.00 93.25 152 GLU A O 1
ATOM 1169 N N . MET A 1 153 ? 9.447 -2.932 -24.475 1.00 88.81 153 MET A N 1
ATOM 1170 C CA . MET A 1 153 ? 10.768 -2.354 -24.681 1.00 88.81 153 MET A CA 1
ATOM 1171 C C . MET A 1 153 ? 11.218 -2.575 -26.115 1.00 88.81 153 MET A C 1
ATOM 1173 O O . MET A 1 153 ? 11.012 -3.645 -26.680 1.00 88.81 153 MET A O 1
ATOM 1177 N N . TRP A 1 154 ? 11.896 -1.573 -26.666 1.00 89.38 154 TRP A N 1
ATOM 1178 C CA . TRP A 1 154 ? 12.423 -1.597 -28.023 1.00 89.38 154 TRP A CA 1
ATOM 1179 C C . TRP A 1 154 ? 13.921 -1.320 -27.982 1.00 89.38 154 TRP A C 1
ATOM 1181 O O . TRP A 1 154 ? 14.362 -0.358 -27.349 1.00 89.38 154 TRP A O 1
ATOM 1191 N N . GLN A 1 155 ? 14.708 -2.164 -28.647 1.00 86.56 155 GLN A N 1
ATOM 1192 C CA . GLN A 1 155 ? 16.120 -1.890 -28.881 1.00 86.56 155 GLN A CA 1
ATOM 1193 C C . GLN A 1 155 ? 16.237 -0.960 -30.088 1.00 86.56 155 GLN A C 1
ATOM 1195 O O . GLN A 1 155 ? 15.725 -1.267 -31.162 1.00 86.56 155 GLN A O 1
ATOM 1200 N N . VAL A 1 156 ? 16.913 0.173 -29.909 1.00 86.75 156 VAL A N 1
ATOM 1201 C CA . VAL A 1 156 ? 17.279 1.053 -31.021 1.00 86.75 156 VAL A CA 1
ATOM 1202 C C . VAL A 1 156 ? 18.707 0.719 -31.417 1.00 86.75 156 VAL A C 1
ATOM 1204 O O . VAL A 1 156 ? 19.629 0.908 -30.622 1.00 86.75 156 VAL A O 1
ATOM 1207 N N . ASP A 1 157 ? 18.889 0.221 -32.637 1.00 80.94 157 ASP A N 1
ATOM 1208 C CA . ASP A 1 157 ? 20.222 -0.006 -33.179 1.00 80.94 157 ASP A CA 1
ATOM 1209 C C . ASP A 1 157 ? 20.852 1.343 -33.562 1.00 80.94 157 ASP A C 1
ATOM 1211 O O . ASP A 1 157 ? 20.300 2.064 -34.395 1.00 80.94 157 ASP A O 1
ATOM 1215 N N . PRO A 1 158 ? 22.033 1.700 -33.022 1.00 63.69 158 PRO A N 1
ATOM 1216 C CA . PRO A 1 158 ? 22.686 2.975 -33.330 1.00 63.69 158 PRO A CA 1
ATOM 1217 C C . PRO A 1 158 ? 22.983 3.189 -34.827 1.00 63.69 158 PRO A C 1
ATOM 1219 O O . PRO A 1 158 ? 23.233 4.314 -35.248 1.00 63.69 158 PRO A O 1
ATOM 1222 N N . MET A 1 159 ? 22.961 2.126 -35.641 1.00 57.53 159 MET A N 1
ATOM 1223 C CA . MET A 1 159 ? 23.231 2.171 -37.084 1.00 57.53 159 MET A CA 1
ATOM 1224 C C . MET A 1 159 ? 22.037 2.612 -37.949 1.00 57.53 159 MET A C 1
ATOM 1226 O O . MET A 1 159 ? 22.228 2.875 -39.135 1.00 57.53 159 MET A O 1
ATOM 1230 N N . SER A 1 160 ? 20.823 2.749 -37.401 1.00 52.88 160 SER A N 1
ATOM 1231 C CA . SER A 1 160 ? 19.665 3.229 -38.176 1.00 52.88 160 SER A CA 1
ATOM 1232 C C . SER A 1 160 ? 19.578 4.759 -38.282 1.00 52.88 160 SER A C 1
ATOM 1234 O O . SER A 1 160 ? 18.715 5.270 -38.992 1.00 52.88 160 SER A O 1
ATOM 1236 N N . MET A 1 161 ? 20.482 5.511 -37.641 1.00 49.53 161 MET A N 1
ATOM 1237 C CA . MET A 1 161 ? 20.673 6.952 -37.872 1.00 49.53 161 MET A CA 1
ATOM 1238 C C . MET A 1 161 ? 21.618 7.206 -39.060 1.00 49.53 161 MET A C 1
ATOM 1240 O O . MET A 1 161 ? 22.616 7.912 -38.949 1.00 49.53 161 MET A O 1
ATOM 1244 N N . SER A 1 162 ? 21.300 6.627 -40.217 1.00 45.47 162 SER A N 1
ATOM 1245 C CA . SER A 1 162 ? 21.838 7.082 -41.503 1.00 45.47 162 SER A CA 1
ATOM 1246 C C . SER A 1 162 ? 20.789 8.000 -42.128 1.00 45.47 162 SER A C 1
ATOM 1248 O O . SER A 1 162 ? 19.851 7.526 -42.764 1.00 45.47 162 SER A O 1
ATOM 1250 N N . VAL A 1 163 ? 20.890 9.305 -41.875 1.00 47.41 163 VAL A N 1
ATOM 1251 C CA . VAL A 1 163 ? 20.065 10.306 -42.564 1.00 47.41 163 VAL A CA 1
ATOM 1252 C C . VAL A 1 163 ? 20.592 10.431 -43.997 1.00 47.41 163 VAL A C 1
ATOM 1254 O O . VAL A 1 163 ? 21.772 10.729 -44.185 1.00 47.41 163 VAL A O 1
ATOM 1257 N N . GLN A 1 164 ? 19.724 10.126 -44.970 1.00 41.69 164 GLN A N 1
ATOM 1258 C CA . GLN A 1 164 ? 19.862 10.504 -46.383 1.00 41.69 164 GLN A CA 1
ATOM 1259 C C . GLN A 1 164 ? 19.779 12.020 -46.557 1.00 41.69 164 GLN A C 1
ATOM 1261 O O . GLN A 1 164 ? 18.973 12.645 -45.830 1.00 41.69 164 GLN A O 1
#

Sequence (164 aa):
RATYYGSPDCYGTPRGACGFGEYGRTVNDGSVAGVSKLWKNGSGCGACYQVRCKIPQYCDENGATVVVTDYGEGDRTDFIMSSRGYSKLGRNADASAELFKYGVVDIEYKRVPCMYSGYNIVAQVHEHSKKPDYFAVVVLYVNGMYDVNAVEMWQVDPMSMSVQ

Radius of gyration: 18.7 Å; Cα contacts (8 Å, |Δi|>4): 354; chains: 1; bounding box: 41×32×69 Å

InterPro domains:
  IPR007112 Expansin/pollen allergen, DPBB domain [PS50842] (15-119)
  IPR007117 Expansin, cellulose-binding-like domain [PF01357] (124-157)
  IPR009009 RlpA-like protein, double-psi beta-barrel domain [PF03330] (32-109)
  IPR036749 Expansin, cellulose-binding-like domain superfamily [G3DSA:2.60.40.760] (114-163)
  IPR036908 RlpA-like domain superfamily [G3DSA:2.40.40.10] (1-113)
  IPR036908 RlpA-like domain superfamily [SSF50685] (1-118)

Secondary structure (DSSP, 8-state):
-EEEE--TTSS--TT-TT--HHHHHHTTTT-EEEESGGGGGGTTTT-EEEEEES-TTTB-SS-EEEEEEEE--BTTBSEEEEHHHHHTTBSSHHHHHHHHHH-SB-EEEEEE-B--TT---EEEEPTT-BTTTB--EEEE---BS------------GGG----

Nearest PDB structures (foldseek):
  7xc8-assembly1_A  TM=9.157E-01  e=2.207E-13  Gossypium hirsutum
  2hcz-assembly1_X  TM=8.111E-01  e=6.918E-09  Zea mays
  1n10-assembly2_B  TM=8.318E-01  e=2.903E-07  Phleum pratense